Protein AF-A0A968UQT0-F1 (afdb_monomer)

Foldseek 3Di:
DADDDADEEEAPCCVPVHCPDPPDDDDDPLVVVLVVQVVCVVVVHQAYEYEYAHDDVVQVVSVVRHPRHPYYNYHPPPFADDDPVVVPDDGDD

Structure (mmCIF, N/CA/C/O backbone):
data_AF-A0A968UQT0-F1
#
_entry.id   AF-A0A968UQT0-F1
#
loop_
_atom_site.group_PDB
_atom_site.id
_atom_site.type_symbol
_atom_site.label_atom_id
_atom_site.label_alt_id
_atom_site.label_comp_id
_atom_site.label_asym_id
_atom_site.label_entity_id
_atom_site.label_seq_id
_atom_site.pdbx_PDB_ins_code
_atom_site.Cartn_x
_atom_site.Cartn_y
_atom_site.Cartn_z
_atom_site.occupancy
_atom_site.B_iso_or_equiv
_atom_site.auth_seq_id
_atom_site.auth_comp_id
_atom_site.auth_asym_id
_atom_site.auth_atom_id
_atom_site.pdbx_PDB_model_num
ATOM 1 N N . MET A 1 1 ? -27.182 4.295 2.299 1.00 39.62 1 MET A N 1
ATOM 2 C CA . MET A 1 1 ? -26.365 5.207 1.466 1.00 39.62 1 MET A CA 1
ATOM 3 C C . MET A 1 1 ? -24.902 4.798 1.633 1.00 39.62 1 MET A C 1
ATOM 5 O O . MET A 1 1 ? -24.447 4.783 2.766 1.00 39.62 1 MET A O 1
ATOM 9 N N . LYS A 1 2 ? -24.203 4.356 0.574 1.00 37.16 2 LYS A N 1
ATOM 10 C CA . LYS A 1 2 ? -22.792 3.906 0.637 1.00 37.16 2 LYS A CA 1
ATOM 11 C C . LYS A 1 2 ? -21.876 5.059 0.202 1.00 37.16 2 LYS A C 1
ATOM 13 O O . LYS A 1 2 ? -22.171 5.698 -0.803 1.00 37.16 2 LYS A O 1
ATOM 18 N N . LYS A 1 3 ? -20.824 5.359 0.971 1.00 42.75 3 LYS A N 1
ATOM 19 C CA . LYS A 1 3 ? -19.911 6.498 0.760 1.00 42.75 3 LYS A CA 1
ATOM 20 C C . LYS A 1 3 ? -18.520 5.952 0.406 1.00 42.75 3 LYS A C 1
ATOM 22 O O . LYS A 1 3 ? -17.955 5.212 1.202 1.00 42.75 3 LYS A O 1
ATOM 27 N N . ASN A 1 4 ? -17.982 6.308 -0.763 1.00 34.19 4 ASN A N 1
ATOM 28 C CA . ASN A 1 4 ? -16.659 5.874 -1.237 1.00 34.19 4 ASN A CA 1
ATOM 29 C C . ASN A 1 4 ? -15.647 7.019 -1.032 1.00 34.19 4 ASN A C 1
ATOM 31 O O . ASN A 1 4 ? -15.948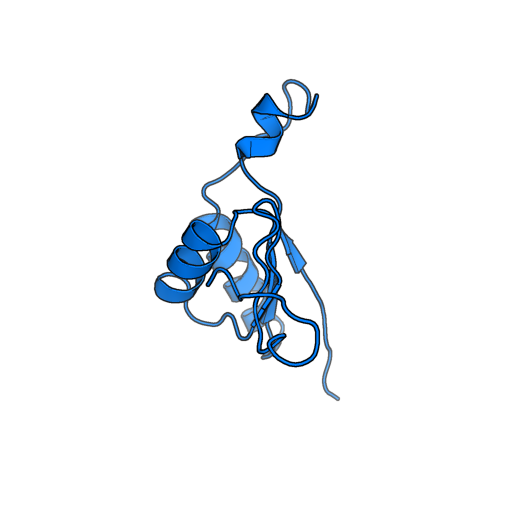 8.153 -1.409 1.00 34.19 4 ASN A O 1
ATOM 35 N N . ARG A 1 5 ? -14.461 6.758 -0.459 1.00 52.75 5 ARG A N 1
ATOM 36 C CA . ARG A 1 5 ? -13.344 7.728 -0.393 1.00 52.75 5 ARG A CA 1
ATOM 37 C C . ARG A 1 5 ? -12.002 7.025 -0.632 1.00 52.75 5 ARG A C 1
ATOM 39 O O . ARG A 1 5 ? -11.770 5.956 -0.083 1.00 52.75 5 ARG A O 1
ATOM 46 N N . HIS A 1 6 ? -11.140 7.653 -1.432 1.00 35.00 6 HIS A N 1
ATOM 47 C CA . HIS A 1 6 ? -9.806 7.175 -1.818 1.00 35.00 6 HIS A CA 1
ATOM 48 C C . HIS A 1 6 ? -8.733 7.882 -0.972 1.00 35.00 6 HIS A C 1
ATOM 50 O O . HIS A 1 6 ? -8.851 9.091 -0.766 1.00 35.00 6 HIS A O 1
ATOM 56 N N . HIS A 1 7 ? -7.708 7.162 -0.501 1.00 48.09 7 HIS A N 1
ATOM 57 C CA . HIS A 1 7 ? -6.538 7.742 0.177 1.00 48.09 7 HIS A CA 1
ATOM 58 C C . HIS A 1 7 ? -5.265 7.436 -0.619 1.00 48.09 7 HIS A C 1
ATOM 60 O O . HIS A 1 7 ? -5.037 6.293 -1.013 1.00 48.09 7 HIS A O 1
ATOM 66 N N . GLY A 1 8 ? -4.470 8.479 -0.872 1.00 41.00 8 GLY A N 1
ATOM 67 C CA . GLY A 1 8 ? -3.164 8.403 -1.523 1.00 41.00 8 GLY A CA 1
ATOM 68 C C . GLY A 1 8 ? -2.027 8.278 -0.517 1.00 41.00 8 GLY A C 1
ATOM 69 O O . GLY A 1 8 ? -2.012 8.974 0.493 1.00 41.00 8 GLY A O 1
ATOM 70 N N . LEU A 1 9 ? -1.084 7.402 -0.824 1.00 42.88 9 LEU A N 1
ATOM 71 C CA . LEU A 1 9 ? 0.173 7.115 -0.155 1.00 42.88 9 LEU A CA 1
ATOM 72 C C . LEU A 1 9 ? 1.300 7.187 -1.192 1.00 42.88 9 LEU A C 1
ATOM 74 O O . LEU A 1 9 ? 1.155 6.777 -2.344 1.00 42.88 9 LEU A O 1
ATOM 78 N N . THR A 1 10 ? 2.435 7.723 -0.757 1.00 38.41 10 THR A N 1
ATOM 79 C CA . THR A 1 10 ? 3.615 8.000 -1.584 1.00 38.41 10 THR A CA 1
ATOM 80 C C . THR A 1 10 ? 4.856 7.423 -0.898 1.00 38.41 10 THR A C 1
ATOM 82 O O . THR A 1 10 ? 4.888 7.304 0.327 1.00 38.41 10 THR A O 1
ATOM 85 N N . THR A 1 11 ? 5.879 7.059 -1.672 1.00 41.62 11 THR A N 1
ATOM 86 C CA . THR 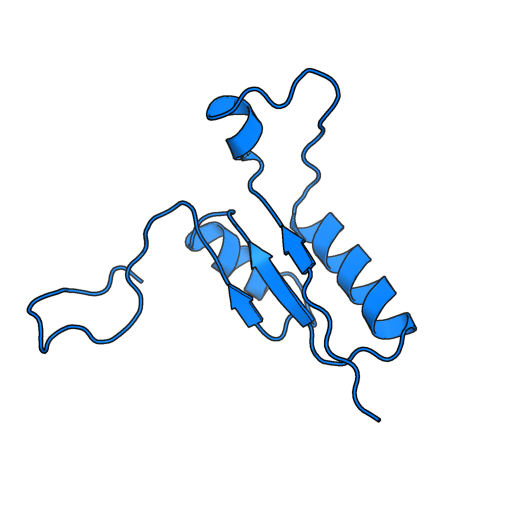A 1 11 ? 7.109 6.416 -1.196 1.00 41.62 11 THR A CA 1
ATOM 87 C C . THR A 1 11 ? 7.963 7.230 -0.244 1.00 41.62 11 THR A C 1
ATOM 89 O O . THR A 1 11 ? 8.177 8.415 -0.498 1.00 41.62 11 THR A O 1
ATOM 92 N N . PRO A 1 12 ? 8.635 6.570 0.717 1.00 51.44 12 PRO A N 1
ATOM 93 C CA . PRO A 1 12 ? 9.798 7.118 1.414 1.00 51.44 12 PRO A CA 1
ATOM 94 C C . PRO A 1 12 ? 10.958 7.511 0.482 1.00 51.44 12 PRO A C 1
ATOM 96 O O . PRO A 1 12 ? 11.702 8.444 0.788 1.00 51.44 12 PRO A O 1
ATOM 99 N N . GLU A 1 13 ? 11.087 6.868 -0.685 1.00 42.72 13 GLU A N 1
ATOM 100 C CA . GLU A 1 13 ? 12.088 7.213 -1.709 1.00 42.72 13 GLU A CA 1
ATOM 101 C C . GLU A 1 13 ? 11.933 8.628 -2.290 1.00 42.72 13 GLU A C 1
ATOM 103 O O . GLU A 1 13 ? 12.884 9.173 -2.844 1.00 42.72 13 GLU A O 1
ATOM 108 N N . THR A 1 14 ? 10.792 9.295 -2.079 1.00 43.66 14 THR A N 1
ATOM 109 C CA . THR A 1 14 ? 10.599 10.711 -2.452 1.00 43.66 14 THR A CA 1
ATOM 110 C C . THR A 1 14 ? 11.652 11.636 -1.822 1.00 43.66 14 THR A C 1
ATOM 112 O O . THR A 1 14 ? 11.913 12.717 -2.344 1.00 43.66 14 THR A O 1
ATOM 115 N N . SER A 1 15 ? 12.293 11.211 -0.728 1.00 40.78 15 SER A N 1
ATOM 116 C CA . SER A 1 15 ? 13.415 11.917 -0.095 1.00 40.78 15 SER A CA 1
ATOM 117 C C . SER A 1 15 ? 14.701 11.975 -0.933 1.00 40.78 15 SER A C 1
ATOM 119 O O . SER A 1 15 ? 15.529 12.846 -0.682 1.00 40.78 15 SER A O 1
ATOM 121 N N . VAL A 1 16 ? 14.863 11.103 -1.936 1.00 43.88 16 VAL A N 1
ATOM 122 C CA . VAL A 1 16 ? 16.079 11.008 -2.768 1.00 43.88 16 VAL A CA 1
ATOM 123 C C . VAL A 1 16 ? 15.823 11.419 -4.228 1.00 43.88 16 VAL A C 1
ATOM 125 O O . VAL A 1 16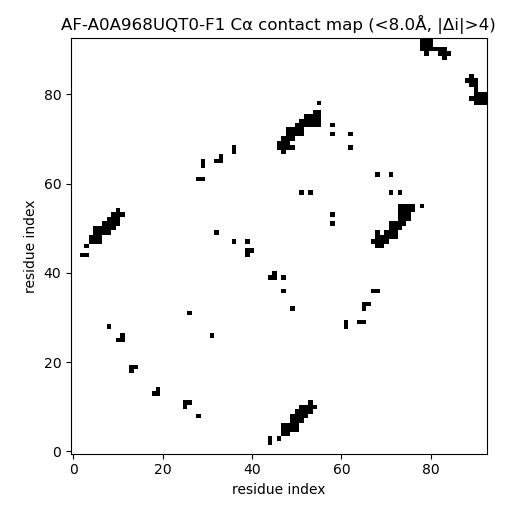 ? 16.719 11.945 -4.881 1.00 43.88 16 VAL A O 1
ATOM 128 N N . ILE A 1 17 ? 14.595 11.250 -4.737 1.00 36.59 17 ILE A N 1
ATOM 129 C CA . ILE A 1 17 ? 14.196 11.592 -6.125 1.00 36.59 17 ILE A CA 1
ATOM 130 C C . ILE A 1 17 ? 13.380 12.891 -6.253 1.00 36.59 17 ILE A C 1
ATOM 132 O O . ILE A 1 17 ? 12.971 13.266 -7.352 1.00 36.59 17 ILE A O 1
ATOM 136 N N . SER A 1 18 ? 13.150 13.611 -5.154 1.00 35.75 18 SER A N 1
ATOM 137 C CA . SER A 1 18 ? 12.493 14.922 -5.152 1.00 35.75 18 SER A CA 1
ATOM 138 C C . SER A 1 18 ? 13.145 15.864 -4.137 1.00 35.75 18 SER A C 1
ATOM 140 O O . SER A 1 18 ? 14.026 15.470 -3.379 1.00 35.75 18 SER A O 1
ATOM 142 N N . SER A 1 19 ? 12.711 17.125 -4.107 1.00 38.50 19 SER A N 1
ATOM 143 C CA . SER A 1 19 ? 13.114 18.115 -3.100 1.00 38.50 19 SER A CA 1
ATOM 144 C C . SER A 1 19 ? 11.979 18.333 -2.092 1.00 38.50 19 SER A C 1
ATOM 146 O O . SER A 1 19 ? 11.322 19.373 -2.143 1.00 38.50 19 SER A O 1
ATOM 148 N N . PRO A 1 20 ? 11.691 17.381 -1.180 1.00 45.06 20 PRO A N 1
ATOM 149 C CA . PRO A 1 20 ? 10.563 17.523 -0.260 1.00 45.06 20 PRO A CA 1
ATOM 150 C C . PRO A 1 20 ? 10.801 18.588 0.826 1.00 45.06 20 PRO A C 1
ATOM 152 O O . PRO A 1 20 ? 9.860 18.995 1.505 1.00 45.06 20 PRO A O 1
ATOM 155 N N . GLY A 1 21 ? 12.036 19.085 0.957 1.00 35.22 21 GLY A N 1
ATOM 156 C CA . GLY A 1 21 ? 12.423 20.056 1.975 1.00 35.22 21 GLY A CA 1
ATOM 157 C C . GLY A 1 21 ? 12.447 19.452 3.382 1.00 35.22 21 GLY A C 1
ATOM 158 O O . GLY A 1 21 ? 11.848 18.415 3.658 1.00 35.22 21 GLY A O 1
ATOM 159 N N . ASP A 1 22 ? 13.118 20.137 4.304 1.00 42.81 22 ASP A N 1
ATOM 160 C CA . ASP A 1 22 ? 13.468 19.623 5.642 1.00 42.81 22 ASP A CA 1
ATOM 161 C C . ASP A 1 22 ? 12.270 19.389 6.591 1.00 42.81 22 ASP A C 1
ATOM 163 O O . ASP A 1 22 ? 12.447 19.054 7.760 1.00 42.81 22 ASP A O 1
ATOM 167 N N . LYS A 1 23 ? 11.034 19.599 6.119 1.00 45.75 23 LYS A N 1
ATOM 168 C CA . LYS A 1 23 ? 9.798 19.528 6.919 1.00 45.75 23 LYS A CA 1
ATOM 169 C C . LYS A 1 23 ? 8.932 18.304 6.630 1.00 45.75 23 LYS A C 1
ATOM 171 O O . LYS A 1 23 ? 7.879 18.162 7.249 1.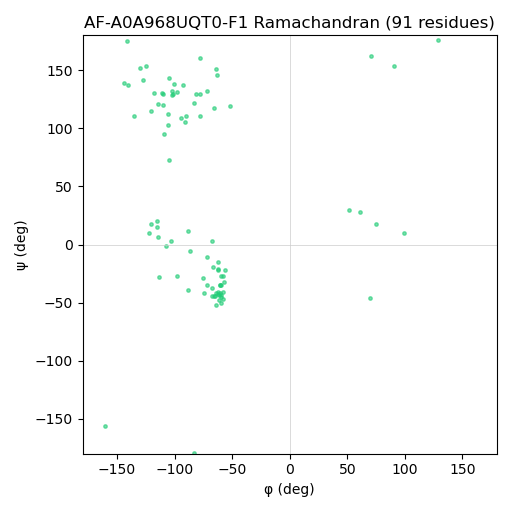00 45.75 23 LYS A O 1
ATOM 176 N N . VAL A 1 24 ? 9.332 17.450 5.692 1.00 41.19 24 VAL A N 1
ATOM 177 C CA . VAL A 1 24 ? 8.552 16.271 5.305 1.00 41.19 24 VAL A CA 1
ATOM 178 C C . VAL A 1 24 ? 9.217 15.027 5.869 1.00 41.19 24 VAL A C 1
ATOM 180 O O . VAL A 1 24 ? 10.308 14.643 5.459 1.00 41.19 24 VAL A O 1
ATOM 183 N N . THR A 1 25 ? 8.541 14.389 6.818 1.00 52.19 25 THR A N 1
ATOM 184 C CA . THR A 1 25 ? 8.945 13.101 7.374 1.00 52.19 25 THR A CA 1
ATOM 185 C C . THR A 1 25 ? 8.116 11.985 6.756 1.00 52.19 25 THR A C 1
ATOM 187 O O . THR A 1 25 ? 6.886 12.034 6.722 1.00 52.19 25 THR A O 1
ATOM 190 N N . PHE A 1 26 ? 8.803 10.951 6.278 1.00 57.94 26 PHE A N 1
ATOM 191 C CA . PHE A 1 26 ? 8.171 9.730 5.800 1.00 57.94 26 PHE A CA 1
ATOM 192 C C . PHE A 1 26 ? 8.054 8.776 6.983 1.00 57.94 26 PHE A C 1
ATOM 194 O O . PHE A 1 26 ? 9.055 8.314 7.527 1.00 57.94 26 PHE A O 1
ATOM 201 N N . SER A 1 27 ? 6.821 8.559 7.432 1.00 63.41 27 SER A N 1
ATOM 202 C CA . SER A 1 27 ? 6.527 7.570 8.467 1.00 63.41 27 SER A CA 1
ATOM 203 C C . SER A 1 27 ? 6.521 6.165 7.872 1.00 63.41 27 SER A C 1
ATOM 205 O O . SER A 1 27 ? 6.388 5.999 6.658 1.00 63.41 27 SER A O 1
ATOM 207 N N . ASP A 1 28 ? 6.672 5.163 8.739 1.00 74.69 28 ASP A N 1
ATOM 208 C CA . ASP A 1 28 ? 6.502 3.763 8.367 1.00 74.69 28 ASP A CA 1
ATOM 209 C C . ASP A 1 28 ? 5.144 3.572 7.651 1.00 74.69 28 ASP A C 1
ATOM 211 O O . ASP A 1 28 ? 4.095 3.874 8.241 1.00 74.69 28 ASP A O 1
ATOM 215 N N . PRO A 1 29 ? 5.136 3.113 6.383 1.00 74.62 29 PRO A N 1
ATOM 216 C CA . PRO A 1 29 ? 3.920 3.064 5.577 1.00 74.62 29 PRO A CA 1
ATOM 217 C C . PRO A 1 29 ? 2.820 2.202 6.191 1.00 74.62 29 PRO A C 1
ATOM 219 O O . PRO A 1 29 ? 1.644 2.552 6.097 1.00 74.62 29 PRO A O 1
ATOM 222 N N . LYS A 1 30 ? 3.189 1.112 6.870 1.00 80.38 30 LYS A N 1
ATOM 223 C CA . LYS A 1 30 ? 2.237 0.244 7.563 1.00 80.38 30 LYS A CA 1
ATOM 224 C C . LYS A 1 30 ? 1.542 0.988 8.693 1.00 80.38 30 LYS A C 1
ATOM 226 O O . LYS A 1 30 ? 0.316 1.039 8.721 1.00 80.38 30 LYS A O 1
ATOM 231 N N . THR A 1 31 ? 2.307 1.619 9.577 1.00 83.00 31 THR A N 1
ATOM 232 C CA . THR A 1 31 ? 1.765 2.371 10.717 1.00 83.00 31 THR A CA 1
ATOM 233 C C . THR A 1 31 ? 0.809 3.475 10.252 1.00 83.00 31 THR A C 1
ATOM 235 O O . THR A 1 31 ? -0.259 3.683 10.836 1.00 83.00 31 THR A O 1
ATOM 238 N N . ALA A 1 32 ? 1.162 4.175 9.170 1.00 82.44 32 ALA A N 1
ATOM 239 C CA . ALA A 1 32 ? 0.312 5.205 8.581 1.00 82.44 32 ALA A CA 1
ATOM 240 C C . ALA A 1 32 ? -0.998 4.628 8.014 1.00 82.44 32 ALA A C 1
ATOM 242 O O . ALA A 1 32 ? -2.078 5.176 8.257 1.00 82.44 32 ALA A O 1
ATOM 243 N N . VAL A 1 33 ? -0.911 3.508 7.292 1.00 86.12 33 VAL A N 1
ATOM 244 C CA . VAL A 1 33 ? -2.068 2.833 6.694 1.00 86.12 33 VAL A CA 1
ATOM 245 C C . VAL A 1 33 ? -2.993 2.243 7.750 1.00 86.12 33 VAL A C 1
ATOM 247 O O . VAL A 1 33 ? -4.200 2.445 7.662 1.00 86.12 33 VAL A O 1
ATOM 250 N N . GLU A 1 34 ? -2.468 1.586 8.780 1.00 87.75 34 GLU A N 1
ATOM 251 C CA . GLU A 1 34 ? -3.273 1.021 9.870 1.00 87.75 34 GLU A CA 1
ATOM 252 C C . GLU A 1 34 ? -4.061 2.104 10.61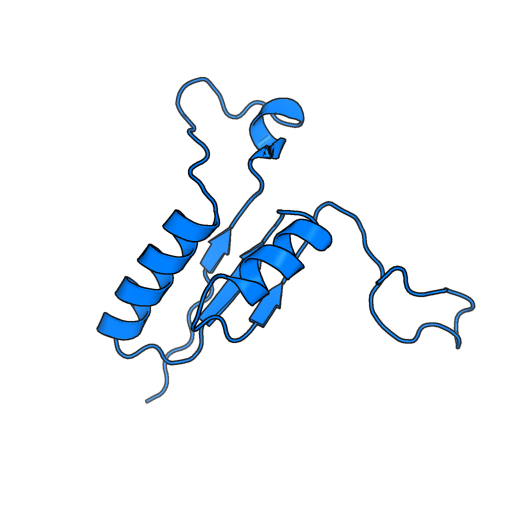3 1.00 87.75 34 GLU A C 1
ATOM 254 O O . GLU A 1 34 ? -5.256 1.940 10.888 1.00 87.75 34 GLU A O 1
ATOM 259 N N . LYS A 1 35 ? -3.428 3.254 10.876 1.00 88.44 35 LYS A N 1
ATOM 260 C CA . LYS A 1 35 ? -4.105 4.405 11.478 1.00 88.44 35 LYS A CA 1
ATOM 261 C C . LYS A 1 35 ? -5.237 4.917 10.584 1.00 88.44 35 LYS A C 1
ATOM 263 O O . LYS A 1 35 ? -6.356 5.097 11.066 1.00 88.44 35 LYS A O 1
ATOM 268 N N . ALA A 1 36 ? -4.974 5.095 9.289 1.00 86.50 36 ALA A N 1
ATOM 269 C CA . ALA A 1 36 ? -5.986 5.533 8.331 1.00 86.50 36 ALA A CA 1
ATOM 270 C C . ALA A 1 36 ? -7.141 4.523 8.215 1.00 86.50 36 ALA A C 1
ATOM 272 O O . ALA A 1 36 ? -8.309 4.911 8.223 1.00 86.50 36 ALA A O 1
ATOM 273 N N . ILE A 1 37 ? -6.840 3.220 8.176 1.00 89.25 37 ILE A N 1
ATOM 274 C CA . ILE A 1 37 ? -7.846 2.151 8.159 1.00 89.25 37 ILE A CA 1
ATOM 275 C C . ILE A 1 37 ? -8.748 2.250 9.382 1.00 89.25 37 ILE A C 1
ATOM 277 O O . ILE A 1 37 ? -9.972 2.182 9.246 1.00 89.25 37 ILE A O 1
ATOM 281 N N . LYS A 1 38 ? -8.161 2.427 10.569 1.00 90.88 38 LYS A N 1
ATOM 282 C CA . LYS A 1 38 ? -8.926 2.558 11.807 1.00 90.88 38 LYS A CA 1
ATOM 283 C C . LYS A 1 38 ? -9.868 3.764 11.749 1.00 90.88 38 LYS A C 1
ATOM 285 O O . LYS A 1 38 ? -11.063 3.608 11.983 1.00 90.88 38 LYS A O 1
ATOM 290 N N . GLU A 1 39 ? -9.358 4.938 11.385 1.00 90.50 39 GLU A N 1
ATOM 291 C CA . GLU A 1 39 ? -10.153 6.171 11.285 1.00 90.50 39 GLU A CA 1
ATOM 292 C C . GLU A 1 39 ? -11.297 6.056 10.266 1.00 90.50 39 GLU A C 1
ATOM 294 O O . GLU A 1 39 ? -12.376 6.622 10.462 1.00 90.50 39 GLU A O 1
ATOM 299 N N . LEU A 1 40 ? -11.084 5.316 9.175 1.00 88.25 40 LEU A N 1
ATOM 300 C CA . LEU A 1 40 ? -12.100 5.075 8.152 1.00 88.25 40 LEU A CA 1
ATOM 301 C C . LEU A 1 40 ? -13.164 4.083 8.622 1.00 88.25 40 LEU A C 1
ATOM 303 O O . LEU A 1 40 ? -14.357 4.323 8.415 1.00 88.25 40 LEU A O 1
ATOM 307 N N . LYS A 1 41 ? -12.761 3.007 9.301 1.00 88.19 41 LYS A N 1
ATOM 308 C CA . LYS A 1 41 ? -13.694 2.047 9.905 1.00 88.19 41 LYS A CA 1
ATOM 309 C C . LYS A 1 41 ? -14.565 2.712 10.975 1.00 88.19 41 LYS A C 1
ATOM 311 O O . LYS A 1 41 ? -15.775 2.494 10.968 1.00 88.19 41 LYS A O 1
ATOM 316 N N . ASP A 1 42 ? -13.996 3.594 11.802 1.00 92.25 42 ASP A N 1
ATOM 317 C CA . ASP A 1 42 ? -14.741 4.388 12.797 1.00 92.25 42 ASP A CA 1
ATOM 318 C C . ASP A 1 42 ? -15.812 5.287 12.130 1.00 92.25 42 ASP A C 1
ATOM 320 O O . ASP A 1 42 ? -16.855 5.581 12.712 1.00 92.25 42 ASP A O 1
ATOM 324 N N . GLN A 1 43 ? -15.604 5.676 10.867 1.00 91.25 43 GLN A N 1
ATOM 325 C CA . GLN A 1 43 ? -16.559 6.432 10.044 1.00 91.25 43 GLN A CA 1
ATOM 326 C C . GLN A 1 43 ? -17.546 5.547 9.259 1.00 91.25 43 GLN A C 1
ATOM 328 O O . GLN A 1 43 ? -18.257 6.049 8.384 1.00 91.25 43 GLN A O 1
ATOM 333 N N . ASN A 1 44 ? -17.624 4.246 9.556 1.00 91.44 44 ASN A N 1
ATOM 334 C CA . ASN A 1 44 ? -18.423 3.253 8.827 1.00 91.44 44 ASN A CA 1
ATOM 335 C C . ASN A 1 44 ? -18.029 3.087 7.344 1.00 91.44 44 ASN A C 1
ATOM 337 O O . ASN A 1 44 ? -18.860 2.718 6.506 1.00 91.44 44 ASN A O 1
ATOM 341 N N . VAL A 1 45 ? -16.766 3.342 6.994 1.00 88.69 45 VAL A N 1
ATOM 342 C CA . VAL A 1 45 ? -16.220 2.999 5.674 1.00 88.69 45 VAL A CA 1
ATOM 343 C C . VAL A 1 45 ? -15.827 1.522 5.671 1.00 88.69 45 VAL A C 1
ATOM 345 O O . VAL A 1 45 ? -15.120 1.050 6.555 1.00 88.69 45 VAL A O 1
ATOM 348 N N . ASN A 1 46 ? -16.281 0.785 4.658 1.00 87.56 46 ASN A N 1
ATOM 349 C CA . ASN A 1 46 ? -16.062 -0.662 4.518 1.00 87.56 46 ASN A CA 1
ATOM 350 C C . ASN A 1 46 ? -15.358 -1.051 3.206 1.00 87.56 46 ASN A C 1
ATOM 352 O O . ASN A 1 46 ? -15.356 -2.225 2.830 1.00 87.56 46 ASN A O 1
ATOM 356 N N . LYS A 1 47 ? -14.856 -0.048 2.480 1.00 89.81 47 LYS A N 1
ATOM 357 C CA . LYS A 1 47 ? -14.099 -0.174 1.235 1.00 89.81 47 LYS A CA 1
ATOM 358 C C . LYS A 1 47 ? -12.904 0.765 1.321 1.00 89.81 47 LYS A C 1
ATOM 360 O O . LYS A 1 47 ? -13.096 1.982 1.317 1.00 89.81 47 LYS A O 1
ATOM 365 N N . ILE A 1 48 ? -11.706 0.211 1.433 1.00 88.75 48 ILE A N 1
ATOM 366 C CA . ILE A 1 48 ? -10.466 0.955 1.626 1.00 88.75 48 ILE A CA 1
ATOM 367 C C . ILE A 1 48 ? -9.527 0.641 0.467 1.00 88.75 48 ILE A C 1
ATOM 369 O O . ILE A 1 48 ? -9.084 -0.491 0.285 1.00 88.75 48 ILE A O 1
ATOM 373 N N . ILE A 1 49 ? -9.244 1.676 -0.321 1.00 89.00 49 ILE A N 1
ATOM 374 C CA . ILE A 1 49 ? -8.316 1.624 -1.448 1.00 89.00 49 ILE A CA 1
ATOM 375 C C . ILE A 1 49 ? -7.090 2.447 -1.069 1.00 89.00 49 ILE A C 1
ATOM 377 O O . ILE A 1 49 ? -7.210 3.647 -0.805 1.00 89.00 49 ILE A O 1
ATOM 381 N N . VAL A 1 50 ? -5.936 1.789 -1.056 1.00 88.00 50 VAL A N 1
ATOM 382 C CA . VAL A 1 50 ? -4.623 2.391 -0.842 1.00 88.00 50 VAL A CA 1
ATOM 383 C C . VAL A 1 50 ? -4.015 2.684 -2.206 1.00 88.00 50 VAL A C 1
ATOM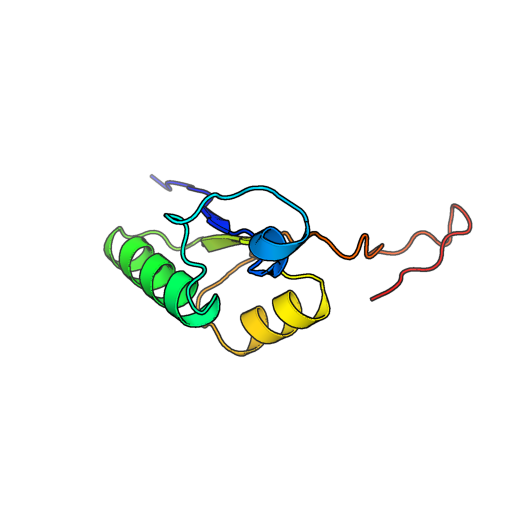 385 O O . VAL A 1 50 ? -3.643 1.776 -2.937 1.00 88.00 50 VAL A O 1
ATOM 388 N N . LEU A 1 51 ? -3.925 3.953 -2.580 1.00 85.94 51 LEU A N 1
ATOM 389 C CA . LEU A 1 51 ? -3.090 4.359 -3.709 1.00 85.94 51 LEU A CA 1
ATOM 390 C C . LEU A 1 51 ? -1.667 4.493 -3.170 1.00 85.94 51 LEU A C 1
ATOM 392 O O . LEU A 1 51 ? -1.489 5.238 -2.230 1.00 85.94 51 LEU A O 1
ATOM 396 N N . SER A 1 52 ? -0.692 3.766 -3.695 1.00 82.12 52 SER A N 1
ATOM 397 C CA . SER A 1 52 ? 0.677 3.690 -3.184 1.00 82.12 52 SER A CA 1
ATOM 398 C C . SER A 1 52 ? 1.680 4.036 -4.281 1.00 82.12 52 SER A C 1
ATOM 400 O O . SER A 1 52 ? 1.426 3.841 -5.469 1.00 82.12 52 SER A O 1
ATOM 402 N N . HIS A 1 53 ? 2.852 4.522 -3.885 1.00 84.25 53 HIS A N 1
ATOM 403 C CA . HIS A 1 53 ? 4.008 4.624 -4.770 1.00 84.25 53 HIS A CA 1
ATOM 404 C C . HIS A 1 53 ? 5.199 3.813 -4.238 1.00 84.25 53 HIS A C 1
ATOM 406 O O . HIS A 1 53 ? 6.301 4.089 -4.673 1.00 84.25 53 HIS A O 1
ATOM 412 N N . LEU A 1 54 ? 5.003 2.853 -3.310 1.00 77.38 54 LEU A N 1
ATOM 413 C CA . LEU A 1 54 ? 6.040 2.044 -2.609 1.00 77.38 54 LEU A CA 1
ATOM 414 C C . LEU A 1 54 ? 6.897 1.150 -3.503 1.00 77.38 54 LEU A C 1
ATOM 416 O O . LEU A 1 54 ? 8.009 0.800 -3.117 1.00 77.38 54 LEU A O 1
ATOM 420 N N . GLY A 1 55 ? 6.416 0.834 -4.700 1.00 80.06 55 GLY A N 1
ATOM 421 C CA . GLY A 1 55 ? 7.006 -0.208 -5.527 1.00 80.06 55 GLY A CA 1
ATOM 422 C C . GLY A 1 55 ? 6.352 -1.556 -5.246 1.00 80.06 55 GLY A C 1
ATOM 423 O O . GLY A 1 55 ? 5.821 -1.791 -4.162 1.00 80.06 55 GLY A O 1
ATOM 424 N N . TYR A 1 56 ? 6.373 -2.440 -6.245 1.00 82.12 56 TYR A N 1
ATOM 425 C CA . TYR A 1 56 ? 5.536 -3.639 -6.258 1.00 82.12 56 TYR A CA 1
ATOM 426 C C . TYR A 1 56 ? 5.781 -4.578 -5.067 1.00 82.12 56 TYR A C 1
ATOM 428 O O . TYR A 1 56 ? 4.827 -4.991 -4.412 1.00 82.12 56 TYR A O 1
ATOM 436 N N . ASP A 1 57 ? 7.041 -4.854 -4.724 1.00 85.31 57 ASP A N 1
ATOM 437 C CA . ASP A 1 57 ? 7.374 -5.756 -3.612 1.00 85.31 57 ASP A CA 1
ATOM 438 C C . ASP A 1 57 ? 6.977 -5.178 -2.248 1.00 85.31 57 ASP A C 1
ATOM 440 O O . ASP A 1 57 ? 6.485 -5.894 -1.374 1.00 85.31 57 ASP A O 1
ATOM 444 N N . ALA A 1 58 ? 7.139 -3.867 -2.067 1.00 84.31 58 ALA A N 1
ATOM 445 C CA . ALA A 1 58 ? 6.730 -3.186 -0.845 1.00 84.31 58 ALA A CA 1
ATOM 446 C C . ALA A 1 58 ? 5.198 -3.085 -0.737 1.00 84.31 58 ALA A C 1
ATOM 448 O O . ALA A 1 58 ? 4.654 -3.223 0.358 1.00 84.31 58 ALA A O 1
ATOM 449 N N . ASP A 1 59 ? 4.494 -2.918 -1.861 1.00 86.38 59 ASP A N 1
ATOM 450 C CA . ASP A 1 59 ? 3.031 -2.985 -1.926 1.00 86.38 59 ASP A CA 1
ATOM 451 C C . ASP A 1 59 ? 2.517 -4.390 -1.574 1.00 86.38 59 ASP A C 1
ATOM 453 O O . ASP A 1 59 ? 1.556 -4.529 -0.816 1.00 86.38 59 ASP A O 1
ATOM 457 N N . GLN A 1 60 ? 3.184 -5.437 -2.066 1.00 88.50 60 GLN A N 1
ATOM 458 C CA . GLN A 1 60 ? 2.900 -6.831 -1.714 1.00 88.50 60 GLN A CA 1
ATOM 459 C C . GLN A 1 60 ? 3.109 -7.094 -0.217 1.00 88.50 60 GLN A C 1
ATOM 461 O O . GLN A 1 60 ? 2.289 -7.761 0.416 1.00 88.50 60 GLN A O 1
ATOM 466 N N . GLU A 1 61 ? 4.190 -6.571 0.364 1.00 88.50 61 GLU A N 1
ATOM 467 C CA . GLU A 1 61 ? 4.463 -6.704 1.796 1.00 88.50 61 GLU A CA 1
ATOM 468 C C . GLU A 1 61 ? 3.422 -5.959 2.639 1.00 88.50 61 GLU A C 1
ATOM 470 O O . GLU A 1 61 ? 2.872 -6.515 3.589 1.00 88.50 61 GLU A O 1
ATOM 475 N N . LEU A 1 62 ? 3.079 -4.730 2.250 1.00 85.94 62 LEU A N 1
ATOM 476 C CA . LEU A 1 62 ? 2.044 -3.940 2.909 1.00 85.94 62 LEU A CA 1
ATOM 477 C C . LEU A 1 62 ? 0.689 -4.659 2.873 1.00 85.94 62 LEU A C 1
ATOM 479 O O . LEU A 1 62 ? 0.017 -4.731 3.899 1.00 85.94 62 LEU A O 1
ATOM 483 N N . ALA A 1 63 ? 0.315 -5.243 1.729 1.00 88.38 63 ALA A N 1
ATOM 484 C CA . ALA A 1 63 ? -0.912 -6.027 1.595 1.00 88.38 63 ALA A CA 1
ATOM 485 C C . ALA A 1 63 ? -0.944 -7.249 2.526 1.00 88.38 63 ALA A C 1
ATOM 487 O O . ALA A 1 63 ? -2.009 -7.610 3.019 1.00 88.38 63 ALA A O 1
ATOM 488 N N . ARG A 1 64 ? 0.209 -7.889 2.771 1.00 89.00 64 ARG A N 1
ATOM 489 C CA . ARG A 1 64 ? 0.315 -9.043 3.680 1.00 89.00 64 ARG A CA 1
ATOM 490 C C . ARG A 1 64 ? 0.252 -8.652 5.154 1.00 89.00 64 ARG A C 1
ATOM 492 O O . ARG A 1 64 ? -0.166 -9.469 5.968 1.00 89.00 64 ARG A O 1
ATOM 499 N N . GLN A 1 65 ? 0.694 -7.446 5.502 1.00 87.88 65 GLN A N 1
ATOM 500 C CA . GLN A 1 65 ? 0.807 -7.015 6.895 1.00 87.88 65 GLN A CA 1
ATOM 501 C C . GLN A 1 65 ? -0.364 -6.166 7.401 1.00 87.88 65 GLN A C 1
ATOM 503 O O . GLN A 1 65 ? -0.585 -6.136 8.610 1.00 87.88 65 GLN A O 1
ATOM 508 N N . ALA A 1 66 ? -1.062 -5.441 6.524 1.00 86.19 66 ALA A N 1
ATOM 509 C CA . ALA A 1 66 ? -2.083 -4.472 6.913 1.00 86.19 66 ALA A CA 1
ATOM 510 C C . ALA A 1 66 ? -3.503 -4.988 6.632 1.00 86.19 66 ALA A C 1
ATOM 512 O O . ALA A 1 66 ? -4.013 -4.932 5.510 1.00 86.19 66 ALA A O 1
ATOM 513 N N . ASP A 1 67 ? -4.179 -5.432 7.691 1.00 86.69 67 ASP A N 1
ATOM 514 C CA . ASP A 1 67 ? -5.543 -5.948 7.605 1.00 86.69 67 ASP A CA 1
ATOM 515 C C . ASP A 1 67 ? -6.588 -4.851 7.342 1.00 86.69 67 ASP A C 1
ATOM 517 O O . ASP A 1 67 ? -6.712 -3.853 8.061 1.00 86.69 67 ASP A O 1
ATOM 521 N N . GLY A 1 68 ? -7.463 -5.101 6.367 1.00 86.56 68 GLY A N 1
ATOM 522 C CA . GLY A 1 68 ? -8.594 -4.227 6.043 1.00 86.56 68 GLY A CA 1
ATOM 523 C C . GLY A 1 68 ? -8.372 -3.290 4.861 1.00 86.56 68 GLY A C 1
ATOM 524 O O . GLY A 1 68 ? -9.217 -2.427 4.637 1.00 86.56 68 GLY A O 1
ATOM 525 N N . ILE A 1 69 ? -7.285 -3.464 4.111 1.00 91.00 69 ILE A N 1
ATOM 526 C CA . ILE A 1 69 ? -7.155 -2.931 2.753 1.00 91.00 69 ILE A CA 1
ATOM 527 C C . ILE A 1 69 ? -7.945 -3.841 1.805 1.00 91.00 69 ILE A C 1
ATOM 529 O O . ILE A 1 69 ? -7.762 -5.055 1.823 1.00 91.00 69 ILE A O 1
ATOM 533 N N . ASP A 1 70 ? -8.811 -3.272 0.965 1.00 90.44 70 ASP A N 1
ATOM 534 C CA . ASP A 1 70 ? -9.486 -4.034 -0.094 1.00 90.44 70 ASP A CA 1
ATOM 535 C C . ASP A 1 70 ? -8.656 -4.052 -1.388 1.00 90.44 70 ASP A C 1
ATOM 537 O O . ASP A 1 70 ? -8.637 -5.054 -2.099 1.00 90.44 70 ASP A O 1
ATOM 541 N N . ILE A 1 71 ? -8.016 -2.927 -1.735 1.00 90.62 71 ILE A N 1
ATOM 542 C CA . ILE A 1 71 ? -7.272 -2.753 -2.993 1.00 90.62 71 ILE A CA 1
ATOM 543 C C . ILE A 1 71 ? -6.029 -1.896 -2.745 1.00 90.62 71 ILE A C 1
ATOM 545 O O . ILE A 1 71 ? -6.120 -0.860 -2.084 1.00 90.62 71 ILE A O 1
ATOM 549 N N . ILE A 1 72 ? -4.905 -2.280 -3.356 1.00 88.62 72 ILE A N 1
ATOM 550 C CA . ILE A 1 72 ? -3.729 -1.419 -3.516 1.00 88.62 72 ILE A CA 1
ATOM 551 C C . ILE A 1 72 ? -3.573 -1.044 -4.992 1.00 88.62 72 ILE A C 1
ATOM 553 O O . ILE A 1 72 ? -3.584 -1.910 -5.864 1.00 88.62 72 ILE A O 1
ATOM 557 N N . VAL A 1 73 ? -3.426 0.249 -5.271 1.00 87.75 73 VAL A N 1
ATOM 558 C CA . VAL A 1 73 ? -3.056 0.786 -6.585 1.00 87.75 73 VAL A CA 1
ATOM 559 C C . VAL A 1 73 ? -1.631 1.314 -6.467 1.00 87.75 73 VAL A C 1
ATOM 561 O O . VAL A 1 73 ? -1.438 2.420 -5.980 1.00 87.75 73 VAL A O 1
ATOM 564 N N . GLY A 1 74 ? -0.649 0.491 -6.833 1.00 82.31 74 GLY A N 1
ATOM 565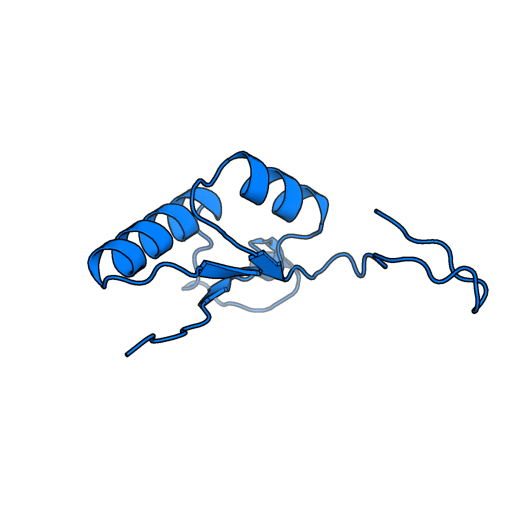 C CA . GLY A 1 74 ? 0.780 0.780 -6.678 1.00 82.31 74 GLY A CA 1
ATOM 566 C C . GLY A 1 74 ? 1.393 1.641 -7.787 1.00 82.31 74 GLY A C 1
ATOM 567 O O . GLY A 1 74 ? 0.731 2.025 -8.754 1.00 82.31 74 GLY A O 1
ATOM 568 N N . GLY A 1 75 ? 2.697 1.901 -7.674 1.00 76.25 75 GLY A N 1
ATOM 569 C CA . GLY A 1 75 ? 3.467 2.704 -8.628 1.00 76.25 75 GLY A CA 1
ATOM 570 C C . GLY A 1 75 ? 4.975 2.454 -8.546 1.00 76.25 75 GLY A C 1
ATOM 571 O O . GLY A 1 75 ? 5.407 1.396 -8.092 1.00 76.25 75 GLY A O 1
ATOM 572 N N . HIS A 1 76 ? 5.774 3.433 -8.987 1.00 77.94 76 HIS A N 1
ATOM 573 C CA . HIS A 1 76 ? 7.239 3.530 -8.833 1.00 77.94 76 HIS A CA 1
ATOM 574 C C . HIS A 1 76 ? 8.108 2.550 -9.630 1.00 77.94 76 HIS A C 1
ATOM 576 O O . HIS A 1 76 ? 9.044 2.957 -10.304 1.00 77.94 76 HIS A O 1
ATOM 582 N N . THR A 1 77 ? 7.763 1.270 -9.625 1.00 73.44 77 THR A N 1
ATOM 583 C CA . THR A 1 77 ? 8.558 0.206 -10.268 1.00 73.44 77 THR A CA 1
ATOM 584 C C . THR A 1 77 ? 8.242 0.007 -11.751 1.00 73.44 77 THR A C 1
ATOM 586 O O . THR A 1 77 ? 8.906 -0.779 -12.415 1.00 73.44 77 THR A O 1
ATOM 589 N N . HIS A 1 78 ? 7.227 0.705 -12.279 1.00 78.94 78 HIS A N 1
ATOM 590 C CA . HIS A 1 78 ? 6.712 0.518 -13.645 1.00 78.94 78 HIS A CA 1
ATOM 591 C C . HIS A 1 78 ? 6.375 -0.951 -13.973 1.00 78.94 78 HIS A C 1
ATOM 593 O O . HIS A 1 78 ? 6.456 -1.370 -15.125 1.00 78.94 78 HIS A O 1
ATOM 599 N N . THR A 1 79 ? 5.987 -1.727 -12.958 1.00 72.69 79 THR A N 1
ATOM 600 C CA . THR A 1 79 ? 5.689 -3.155 -13.098 1.00 72.69 79 THR A CA 1
ATOM 601 C C . THR A 1 79 ? 4.454 -3.360 -13.973 1.00 72.69 79 THR A C 1
ATOM 603 O O . THR A 1 79 ? 3.348 -2.940 -13.623 1.00 72.69 79 THR A O 1
ATOM 606 N N . LEU A 1 80 ? 4.636 -4.024 -15.113 1.00 78.69 80 LEU A N 1
ATOM 607 C CA . LEU A 1 80 ? 3.552 -4.437 -15.993 1.00 78.69 80 LEU A CA 1
ATOM 608 C C . LEU A 1 80 ? 2.870 -5.682 -15.415 1.00 78.69 80 LEU A C 1
ATOM 610 O O . LEU A 1 80 ? 3.439 -6.771 -15.429 1.00 78.69 80 LEU A O 1
ATOM 614 N N . LEU A 1 81 ? 1.635 -5.526 -14.941 1.00 76.19 81 LEU A N 1
ATOM 615 C CA . LEU A 1 81 ? 0.815 -6.615 -14.403 1.00 76.19 81 LEU A CA 1
ATOM 616 C C . LEU A 1 81 ? -0.356 -6.913 -15.343 1.00 76.19 81 LEU A C 1
ATOM 618 O O . LEU A 1 81 ? -1.081 -5.996 -15.740 1.00 76.19 81 LEU A O 1
ATOM 622 N N . GLY A 1 82 ? -0.551 -8.188 -15.688 1.00 79.56 82 GLY A N 1
ATOM 623 C CA . GLY A 1 82 ? -1.639 -8.661 -16.553 1.00 79.56 82 GLY A CA 1
ATOM 624 C C . GLY A 1 82 ? -1.175 -9.538 -17.719 1.00 79.56 82 GLY A C 1
ATOM 625 O O . GLY A 1 82 ? 0.018 -9.743 -17.930 1.00 79.56 82 GLY A O 1
ATOM 626 N N . ASP A 1 83 ? -2.130 -10.067 -18.487 1.00 79.50 83 ASP A N 1
ATOM 627 C CA . ASP A 1 83 ? -1.830 -10.843 -19.694 1.00 79.50 83 ASP A CA 1
ATOM 628 C C . ASP A 1 83 ? -1.771 -9.929 -20.924 1.00 79.50 83 ASP A C 1
ATOM 630 O O . ASP A 1 83 ? -2.795 -9.477 -21.438 1.00 79.50 83 ASP A O 1
ATOM 634 N N . TYR A 1 84 ? -0.551 -9.676 -21.395 1.00 82.94 84 TYR A N 1
ATOM 635 C CA . TYR A 1 84 ? -0.274 -8.880 -22.592 1.00 82.94 84 TYR A CA 1
ATOM 636 C C . TYR A 1 84 ? 0.380 -9.705 -23.705 1.00 82.94 84 TYR A C 1
ATOM 638 O O . TYR A 1 84 ? 0.971 -9.147 -24.635 1.00 82.94 84 TYR A O 1
ATOM 646 N N . LYS A 1 85 ? 0.243 -11.039 -23.662 1.00 78.69 85 LYS A N 1
ATOM 647 C CA . LYS A 1 85 ? 0.802 -11.925 -24.696 1.00 78.69 85 LYS A CA 1
ATOM 648 C C . LYS A 1 85 ? 0.293 -11.579 -26.093 1.00 78.69 85 LYS A C 1
ATOM 650 O O . LYS A 1 85 ? 1.038 -11.704 -27.060 1.00 78.69 85 LYS A O 1
ATOM 655 N N . SER A 1 86 ? -0.946 -11.097 -26.199 1.00 81.00 86 SER A N 1
ATOM 656 C CA . SER A 1 86 ? -1.570 -10.679 -27.462 1.00 81.00 86 SER A CA 1
ATOM 657 C C . SER A 1 86 ? -0.864 -9.505 -28.149 1.00 81.00 86 SER A C 1
ATOM 659 O O . SER A 1 86 ? -0.996 -9.348 -29.359 1.00 81.00 86 SER A O 1
ATOM 661 N N . VAL A 1 87 ? -0.098 -8.706 -27.401 1.00 82.50 87 VAL A N 1
ATOM 662 C CA . VAL A 1 87 ? 0.680 -7.565 -27.911 1.00 82.50 87 VAL A CA 1
ATOM 663 C C . VAL A 1 87 ? 2.190 -7.770 -27.746 1.00 82.50 87 VAL A C 1
ATOM 665 O O . VAL A 1 87 ? 2.963 -6.827 -27.879 1.00 82.50 87 VAL A O 1
ATOM 668 N N . GLY A 1 88 ? 2.621 -9.007 -27.474 1.00 82.25 88 GLY A N 1
ATOM 669 C CA . GLY A 1 88 ? 4.033 -9.384 -27.398 1.00 82.25 88 GLY A CA 1
ATOM 670 C C . GLY A 1 88 ? 4.765 -8.920 -26.136 1.00 82.25 88 GLY A C 1
ATOM 671 O O . GLY A 1 88 ? 5.993 -8.900 -26.136 1.00 82.25 88 GLY A O 1
ATOM 672 N N . LEU A 1 89 ? 4.045 -8.548 -25.072 1.00 82.00 89 LEU A N 1
ATOM 673 C CA . LEU A 1 89 ? 4.646 -8.123 -23.806 1.00 82.00 89 LEU A CA 1
ATOM 674 C C . LEU A 1 89 ? 4.518 -9.211 -22.734 1.00 82.00 89 LEU A C 1
ATOM 676 O O . LEU A 1 89 ? 3.495 -9.890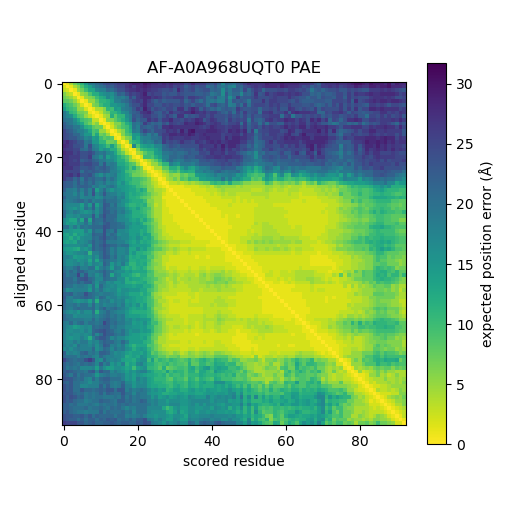 -22.626 1.00 82.00 89 LEU A O 1
ATOM 680 N N . THR A 1 90 ? 5.558 -9.333 -21.911 1.00 79.12 90 THR A N 1
ATOM 681 C CA . THR A 1 90 ? 5.606 -10.251 -20.766 1.00 79.12 90 THR A CA 1
ATOM 682 C C . THR A 1 90 ? 5.378 -9.465 -19.479 1.00 79.12 90 THR A C 1
ATOM 684 O O . THR A 1 90 ? 6.053 -8.462 -19.246 1.00 79.12 90 THR A O 1
ATOM 687 N N . ALA A 1 91 ? 4.432 -9.918 -18.653 1.00 79.94 91 ALA A N 1
ATOM 688 C CA . ALA A 1 91 ? 4.198 -9.352 -17.325 1.00 79.94 91 ALA A CA 1
ATOM 689 C C . ALA A 1 91 ? 5.409 -9.563 -16.403 1.00 79.94 91 ALA A C 1
ATOM 691 O O . ALA A 1 91 ? 6.168 -10.519 -16.560 1.00 79.94 91 ALA A O 1
ATOM 692 N N . GLN A 1 92 ? 5.585 -8.647 -15.456 1.00 72.94 92 GLN A N 1
ATOM 693 C CA . GLN A 1 92 ? 6.766 -8.540 -14.592 1.00 72.94 92 GLN A CA 1
ATOM 694 C C . GLN A 1 92 ? 6.455 -8.821 -13.114 1.00 72.94 92 GLN A C 1
ATOM 696 O O . GLN A 1 92 ? 7.338 -8.662 -12.276 1.00 72.94 92 GLN A O 1
ATOM 701 N N . GLY A 1 93 ? 5.228 -9.248 -12.801 1.00 61.38 93 GLY A N 1
ATOM 702 C CA . GLY A 1 93 ? 4.798 -9.669 -11.467 1.00 61.38 93 GLY A CA 1
ATOM 703 C C . GLY A 1 93 ? 3.763 -10.779 -11.520 1.00 61.38 93 GLY A C 1
ATOM 704 O O . GLY A 1 93 ? 3.296 -11.101 -12.639 1.00 61.38 93 GLY A O 1
#

pLDDT: mean 72.15, std 19.45, range [34.19, 92.25]

Nearest PDB structures (foldseek):
  6twa-assembly1_A  TM=9.570E-01  e=1.776E-05  Homo sapiens
  6twf-assembly1_A-2  TM=9.529E-01  e=3.046E-05  Homo sapiens
  7d0v-assembly1_A  TM=9.598E-01  e=3.989E-05  Naja atra
  6s7f-assembly1_A  TM=8.897E-01  e=1.552E-05  Homo sapiens
  3ztv-assembly1_A  TM=9.106E-01  e=7.316E-05  Haemophilus influenzae Rd KW20

Sequence (93 aa):
MKKNRHHGLTTPETSVISSPGDKVTFSDPKTAVEKAIKELKDQNVNKIIVLSHLGYDADQELARQADGIDIIVGGHTHTLLGDYKS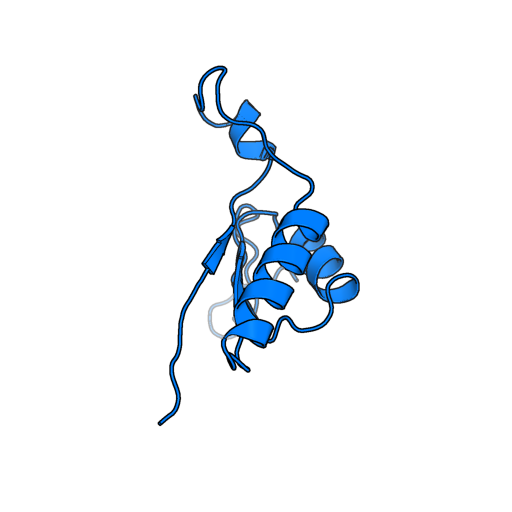VGLTAQG

Solvent-accessible surface area (backbone atoms only — not comparable to full-atom values): 5888 Å² total; per-residue (Å²): 140,88,77,88,67,81,47,84,47,71,36,67,63,44,71,77,79,47,87,69,56,99,82,64,80,74,70,63,66,59,65,56,47,52,52,51,49,50,59,37,44,77,69,74,41,90,65,36,43,40,33,34,31,60,17,63,70,51,47,54,49,44,63,75,70,43,88,75,64,75,43,77,47,70,35,81,60,79,71,46,73,63,93,37,64,93,78,76,43,80,50,71,110

Mean predicted aligned error: 12.28 Å

Radius of gyration: 15.45 Å; Cα contacts (8 Å, |Δi|>4): 112; chains: 1; bounding box: 42×32×41 Å

Secondary structure (DSSP, 8-state):
------EE---TTHHHHS---TT-----HHHHHHHHHHHHHHTT----EEE--S-HHHHHHHHHH-TT--EEE--SS----S--GGGT-----